Protein AF-A0A3M1Q067-F1 (afdb_monomer_lit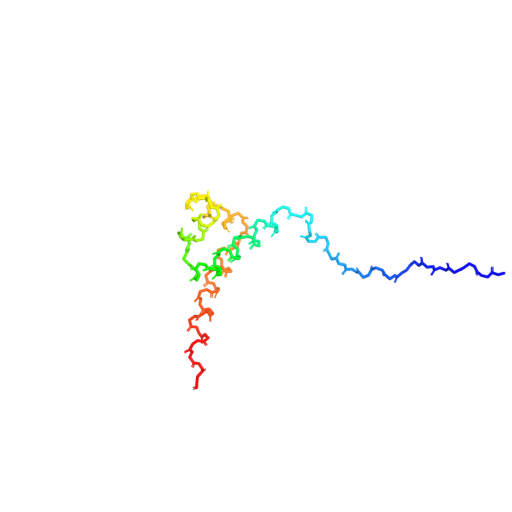e)

Foldseek 3Di:
DDDDPPDDPDPDPDPCVPDVLSVVVVLLVVLCVVVVLPLVSSCVVVVHDSVVSVVSCVVSVCPVVSVVSNVVVVVVPPDD

pLDDT: mean 70.09, std 15.92, range [45.91, 89.94]

Structure (mmCIF, N/CA/C/O backbone):
data_AF-A0A3M1Q067-F1
#
_entry.id   AF-A0A3M1Q067-F1
#
loop_
_atom_site.group_PDB
_atom_site.id
_atom_site.type_symbol
_atom_site.label_atom_id
_atom_site.label_alt_id
_atom_site.label_comp_id
_atom_site.label_asym_id
_atom_site.label_entity_id
_atom_site.label_seq_id
_atom_site.pdbx_PDB_ins_code
_atom_site.Cartn_x
_atom_site.Cartn_y
_atom_site.Cartn_z
_atom_site.occupancy
_atom_site.B_iso_or_equiv
_atom_site.auth_seq_id
_atom_site.auth_comp_id
_atom_site.auth_asym_id
_atom_site.auth_atom_id
_atom_site.pdbx_PDB_model_num
ATOM 1 N N . GLY A 1 1 ? 36.854 -44.817 11.185 1.00 49.16 1 GLY A N 1
ATOM 2 C CA . GLY A 1 1 ? 35.720 -44.005 11.659 1.00 49.16 1 GLY A CA 1
ATOM 3 C C . GLY A 1 1 ? 35.160 -43.255 10.477 1.00 49.16 1 GLY A C 1
ATOM 4 O O . GLY A 1 1 ? 35.939 -42.624 9.777 1.00 49.16 1 GLY A O 1
ATOM 5 N N . ARG A 1 2 ? 33.864 -43.400 10.195 1.00 52.72 2 ARG A N 1
ATOM 6 C CA . A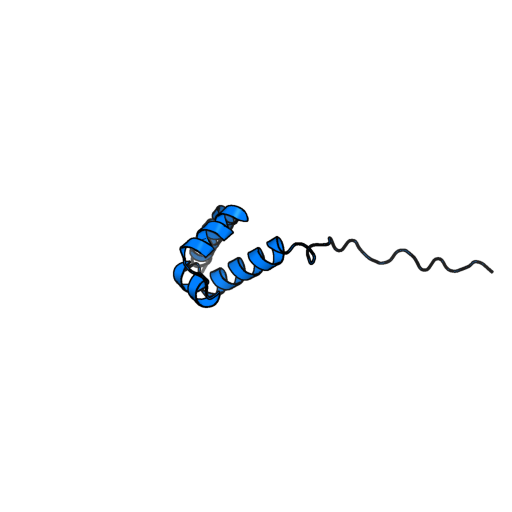RG A 1 2 ? 33.183 -42.627 9.149 1.00 52.72 2 ARG A CA 1
ATOM 7 C C . ARG A 1 2 ? 32.958 -41.202 9.672 1.00 52.72 2 ARG A C 1
ATOM 9 O O . ARG A 1 2 ? 32.426 -41.094 10.778 1.00 52.72 2 ARG A O 1
ATOM 16 N N . PRO A 1 3 ? 33.360 -40.142 8.955 1.00 55.12 3 PRO A N 1
ATOM 17 C CA . PRO A 1 3 ? 32.922 -38.803 9.302 1.00 55.12 3 PRO A CA 1
ATOM 18 C C . PRO A 1 3 ? 31.417 -38.702 9.035 1.00 55.12 3 PRO A C 1
ATOM 20 O O . PRO A 1 3 ? 30.904 -39.185 8.033 1.00 55.12 3 PRO A O 1
ATOM 23 N N . ILE A 1 4 ? 30.722 -38.142 10.009 1.00 60.34 4 ILE A N 1
ATOM 24 C CA . ILE A 1 4 ? 29.321 -37.742 9.962 1.00 60.34 4 ILE A CA 1
ATOM 25 C C . ILE A 1 4 ? 29.125 -36.618 8.934 1.00 60.34 4 ILE A C 1
ATOM 27 O O . ILE A 1 4 ? 29.559 -35.491 9.160 1.00 60.34 4 ILE A O 1
ATOM 31 N N . ASP A 1 5 ? 28.440 -36.908 7.831 1.00 51.75 5 ASP A N 1
ATOM 32 C CA . ASP A 1 5 ? 27.879 -35.900 6.930 1.00 51.75 5 ASP A CA 1
ATOM 33 C C . ASP A 1 5 ? 26.679 -35.213 7.611 1.00 51.75 5 ASP A C 1
ATOM 35 O O . ASP A 1 5 ? 25.526 -35.623 7.469 1.00 51.75 5 ASP A O 1
ATOM 39 N N . ILE A 1 6 ? 26.945 -34.165 8.395 1.00 57.31 6 ILE A N 1
ATOM 40 C CA . ILE A 1 6 ? 25.918 -33.218 8.853 1.00 57.31 6 ILE A CA 1
ATOM 41 C C . ILE A 1 6 ? 25.761 -32.174 7.747 1.00 57.31 6 ILE A C 1
ATOM 43 O O . ILE A 1 6 ? 26.410 -31.132 7.766 1.00 57.31 6 ILE A O 1
ATOM 47 N N . GLY A 1 7 ? 24.944 -32.464 6.740 1.00 49.41 7 GLY A N 1
ATOM 48 C CA . GLY A 1 7 ? 24.807 -31.546 5.613 1.00 49.41 7 GLY A CA 1
ATOM 49 C C . GLY A 1 7 ? 23.615 -31.826 4.719 1.00 49.41 7 GLY A C 1
ATOM 50 O O . GLY A 1 7 ? 23.818 -32.011 3.528 1.00 49.41 7 GLY A O 1
ATOM 51 N N . ALA A 1 8 ? 22.391 -31.887 5.257 1.00 47.56 8 ALA A N 1
ATOM 52 C CA . ALA A 1 8 ? 21.191 -31.932 4.407 1.00 47.56 8 ALA A CA 1
ATOM 53 C C . ALA A 1 8 ? 19.861 -31.640 5.134 1.00 47.56 8 ALA A C 1
ATOM 55 O O . ALA A 1 8 ? 18.853 -32.269 4.821 1.00 47.56 8 ALA A O 1
ATOM 56 N N . ILE A 1 9 ? 19.816 -30.723 6.106 1.00 58.25 9 ILE A N 1
ATOM 57 C CA . ILE A 1 9 ? 18.533 -30.304 6.706 1.00 58.25 9 ILE A CA 1
ATOM 58 C C . ILE A 1 9 ? 18.374 -28.791 6.792 1.00 58.25 9 ILE A C 1
ATOM 60 O O . ILE A 1 9 ? 17.978 -28.280 7.823 1.00 58.25 9 ILE A O 1
ATOM 64 N N . GLU A 1 10 ? 18.598 -28.066 5.699 1.00 46.53 10 GLU A N 1
ATOM 65 C CA . GLU A 1 10 ? 17.925 -26.772 5.544 1.00 46.53 10 GLU A CA 1
ATOM 66 C C . GLU A 1 10 ? 17.030 -26.842 4.319 1.00 46.53 10 GLU A C 1
ATOM 68 O O . GLU A 1 10 ? 17.433 -26.695 3.166 1.00 46.53 10 GLU A O 1
ATOM 73 N N . ALA A 1 11 ? 15.791 -27.207 4.638 1.00 45.91 11 ALA A N 1
ATOM 74 C CA . ALA A 1 11 ? 14.628 -27.101 3.797 1.00 45.91 11 ALA A CA 1
ATOM 75 C C . ALA A 1 11 ? 14.681 -25.824 2.958 1.00 45.91 11 ALA A C 1
ATOM 77 O O . ALA A 1 11 ? 14.956 -24.737 3.460 1.00 45.91 11 ALA A O 1
ATOM 78 N N . ALA A 1 12 ? 14.358 -25.992 1.682 1.00 48.12 12 ALA A N 1
ATOM 79 C CA . ALA A 1 12 ? 14.000 -24.936 0.764 1.00 48.12 12 ALA A CA 1
ATOM 80 C C . ALA A 1 12 ? 13.016 -23.951 1.419 1.00 48.12 12 ALA A C 1
ATOM 82 O O . ALA A 1 12 ? 11.806 -24.169 1.430 1.00 48.12 12 ALA A O 1
ATOM 83 N N . MET A 1 13 ? 13.540 -22.857 1.958 1.00 54.09 13 MET A N 1
ATOM 84 C CA . MET A 1 13 ? 12.769 -21.657 2.237 1.00 54.09 13 MET A CA 1
ATOM 85 C C . MET A 1 13 ? 13.154 -20.720 1.100 1.00 54.09 13 MET A C 1
ATOM 87 O O . MET A 1 13 ? 14.310 -20.296 1.050 1.00 54.09 13 MET A O 1
ATOM 91 N N . PRO A 1 14 ? 12.278 -20.485 0.107 1.00 50.66 14 PRO A N 1
ATOM 92 C CA . PRO A 1 14 ? 12.635 -19.591 -0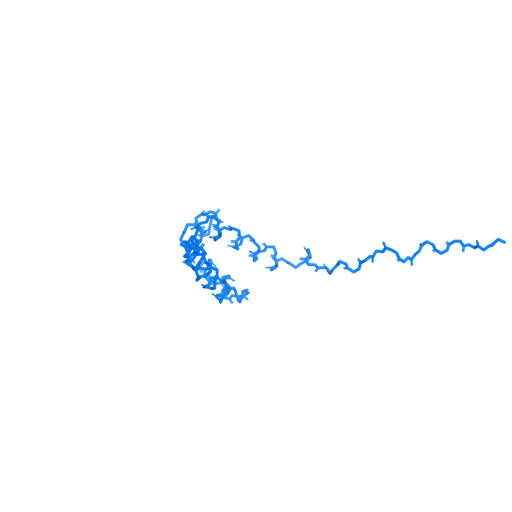.976 1.00 50.66 14 PRO A CA 1
ATOM 93 C C . PRO A 1 14 ? 12.957 -18.233 -0.361 1.00 50.66 14 PRO A C 1
ATOM 95 O O . PRO A 1 14 ? 12.255 -17.773 0.537 1.00 50.66 14 PRO A O 1
ATOM 98 N N . ASP A 1 15 ? 14.035 -17.639 -0.851 1.00 49.41 15 ASP A N 1
ATOM 99 C CA . ASP A 1 15 ? 14.519 -16.280 -0.629 1.00 49.41 15 ASP A CA 1
ATOM 100 C C . ASP A 1 15 ? 13.430 -15.236 -0.981 1.00 49.41 15 ASP A C 1
ATOM 102 O O . ASP A 1 15 ? 13.506 -14.480 -1.943 1.00 49.41 15 ASP A O 1
ATOM 106 N N . VAL A 1 16 ? 12.328 -15.233 -0.232 1.00 51.81 16 VAL A N 1
ATOM 107 C CA . VAL A 1 16 ? 11.228 -14.264 -0.349 1.00 51.81 16 VAL A CA 1
ATOM 108 C C . VAL A 1 16 ? 11.485 -13.034 0.519 1.00 51.81 16 VAL A C 1
ATOM 110 O O . VAL A 1 16 ? 10.794 -12.029 0.383 1.00 51.81 16 VAL A O 1
ATOM 113 N N . ALA A 1 17 ? 12.497 -13.098 1.389 1.00 50.16 17 ALA A N 1
ATOM 114 C CA . ALA A 1 17 ? 12.886 -12.019 2.289 1.00 50.16 17 ALA A CA 1
ATOM 115 C C . ALA A 1 17 ? 13.784 -10.960 1.621 1.00 50.16 17 ALA A C 1
ATOM 117 O O . ALA A 1 17 ? 13.795 -9.816 2.071 1.00 50.16 17 ALA A O 1
ATOM 118 N N . SER A 1 18 ? 14.497 -11.298 0.540 1.00 48.22 18 SER A N 1
ATOM 119 C CA . SER A 1 18 ? 15.503 -10.402 -0.062 1.00 48.22 18 SER A CA 1
ATOM 120 C C . SER A 1 18 ? 14.976 -9.515 -1.193 1.00 48.22 18 SER A C 1
ATOM 122 O O . SER A 1 18 ? 15.715 -8.699 -1.740 1.00 48.22 18 SER A O 1
ATOM 124 N N . GLN A 1 19 ? 13.695 -9.629 -1.549 1.00 57.50 19 GLN A N 1
ATOM 125 C CA . GLN A 1 19 ? 13.096 -8.814 -2.601 1.00 57.50 19 GLN A CA 1
ATOM 126 C C . GLN A 1 19 ? 12.362 -7.613 -1.977 1.00 57.50 19 GLN A C 1
ATOM 128 O O . GLN A 1 19 ? 11.304 -7.802 -1.368 1.00 57.50 19 GLN A O 1
ATOM 133 N N . PRO A 1 20 ? 12.863 -6.369 -2.125 1.00 59.53 20 PRO A N 1
ATOM 134 C CA . PRO A 1 20 ? 12.229 -5.180 -1.538 1.00 59.53 20 PRO A CA 1
ATOM 135 C C . PRO A 1 20 ? 10.786 -4.987 -2.028 1.00 59.53 20 PRO A C 1
ATOM 137 O O . PRO A 1 20 ? 9.930 -4.491 -1.298 1.00 59.53 20 PRO A O 1
ATOM 140 N N . GLU A 1 21 ? 10.491 -5.465 -3.235 1.00 64.06 21 GLU A N 1
ATOM 141 C CA . GLU A 1 21 ? 9.151 -5.519 -3.817 1.00 64.06 21 GLU A CA 1
ATOM 142 C C . GLU A 1 21 ? 8.159 -6.392 -3.028 1.00 64.06 21 GLU A C 1
ATOM 144 O O . GLU A 1 21 ? 6.982 -6.038 -2.945 1.00 64.06 21 GLU A O 1
ATOM 149 N N . ASN A 1 22 ? 8.611 -7.475 -2.384 1.00 69.44 22 ASN A N 1
ATOM 150 C CA . ASN A 1 22 ? 7.748 -8.339 -1.572 1.00 69.44 22 ASN A CA 1
ATOM 151 C C . ASN A 1 22 ? 7.402 -7.695 -0.223 1.00 69.44 22 ASN A C 1
ATOM 153 O O . ASN A 1 22 ? 6.253 -7.770 0.215 1.00 69.44 22 ASN A O 1
ATOM 157 N N . LEU A 1 23 ? 8.355 -6.992 0.398 1.00 78.31 23 LEU A N 1
ATOM 158 C CA . LEU A 1 23 ? 8.118 -6.222 1.625 1.00 78.31 23 LEU A CA 1
ATOM 159 C C . LEU A 1 23 ? 7.159 -5.050 1.370 1.00 78.31 23 LEU A C 1
ATOM 161 O O . LEU A 1 23 ? 6.202 -4.856 2.120 1.00 78.31 23 LEU A O 1
ATOM 165 N N . GLU A 1 24 ? 7.367 -4.305 0.277 1.00 82.31 24 GLU A N 1
ATOM 166 C CA . GLU A 1 24 ? 6.454 -3.232 -0.135 1.00 82.31 24 GLU A CA 1
ATOM 167 C C . GLU A 1 24 ? 5.044 -3.772 -0.423 1.00 82.31 24 GLU A C 1
ATOM 169 O O . GLU A 1 24 ? 4.053 -3.189 0.024 1.00 82.31 24 GLU A O 1
ATOM 174 N N . ALA A 1 25 ? 4.935 -4.891 -1.147 1.00 82.25 25 ALA A N 1
ATOM 175 C CA . ALA A 1 25 ? 3.653 -5.518 -1.445 1.00 82.25 25 ALA A CA 1
ATOM 176 C C . ALA A 1 25 ? 2.917 -5.953 -0.173 1.00 82.25 25 ALA A C 1
ATOM 178 O O . ALA A 1 25 ? 1.716 -5.704 -0.051 1.00 82.25 25 ALA A O 1
ATOM 179 N N . HIS A 1 26 ? 3.630 -6.556 0.781 1.00 83.94 26 HIS A N 1
ATOM 180 C CA . HIS A 1 26 ? 3.057 -6.983 2.053 1.00 83.94 26 HIS A CA 1
ATOM 181 C C . HIS A 1 26 ? 2.538 -5.792 2.868 1.00 83.94 26 HIS A C 1
ATOM 183 O O . HIS A 1 26 ? 1.382 -5.803 3.283 1.00 83.94 26 HIS A O 1
ATOM 189 N N . ALA A 1 27 ? 3.324 -4.717 2.987 1.00 86.12 27 ALA A N 1
ATOM 190 C CA . ALA A 1 27 ? 2.906 -3.500 3.685 1.00 86.12 27 ALA A CA 1
ATOM 191 C C . ALA A 1 27 ? 1.660 -2.855 3.049 1.00 86.12 27 ALA A C 1
ATOM 193 O O . ALA A 1 27 ? 0.763 -2.378 3.746 1.00 86.12 27 ALA A O 1
ATOM 194 N N . ILE A 1 28 ? 1.568 -2.856 1.713 1.00 85.69 28 ILE A N 1
ATOM 195 C CA . ILE A 1 28 ? 0.391 -2.350 0.995 1.00 85.69 28 ILE A CA 1
ATOM 196 C C . ILE A 1 28 ? -0.841 -3.214 1.278 1.00 85.69 28 ILE A C 1
ATOM 198 O O . ILE A 1 28 ? -1.925 -2.669 1.498 1.00 85.69 28 ILE A O 1
ATOM 202 N N . LEU A 1 29 ? -0.693 -4.539 1.252 1.00 84.44 29 LEU A N 1
ATOM 203 C CA . LEU A 1 29 ? -1.784 -5.474 1.519 1.00 84.44 29 LEU A CA 1
ATOM 204 C C . LEU A 1 29 ? -2.271 -5.359 2.965 1.00 84.44 29 LEU A C 1
ATOM 206 O O . LEU A 1 29 ? -3.466 -5.160 3.165 1.00 84.44 29 LEU A O 1
ATOM 210 N N . GLU A 1 30 ? -1.363 -5.348 3.939 1.00 86.56 30 GLU A N 1
ATOM 211 C CA . GLU A 1 30 ? -1.691 -5.174 5.356 1.00 86.56 30 GLU A CA 1
ATOM 212 C C . GLU A 1 30 ? -2.423 -3.844 5.595 1.00 86.56 30 GLU A C 1
ATOM 214 O O . GLU A 1 30 ? -3.502 -3.806 6.193 1.00 86.56 30 GLU A O 1
ATOM 219 N N . ALA A 1 31 ? -1.910 -2.740 5.042 1.00 88.19 31 ALA A N 1
ATOM 220 C CA . ALA A 1 31 ? -2.560 -1.438 5.159 1.00 88.19 31 ALA A CA 1
ATOM 221 C C . ALA A 1 31 ? -3.963 -1.429 4.534 1.00 88.19 31 ALA A C 1
ATOM 223 O O . ALA A 1 31 ? -4.866 -0.771 5.059 1.00 88.19 31 ALA A O 1
ATOM 224 N N . LEU A 1 32 ? -4.165 -2.148 3.424 1.00 84.81 32 LEU A N 1
ATOM 225 C CA . LEU A 1 32 ? -5.468 -2.299 2.777 1.00 84.81 32 LEU A CA 1
ATOM 226 C C . LEU A 1 32 ? -6.422 -3.175 3.589 1.00 84.81 32 LEU A C 1
ATOM 228 O O . LEU A 1 32 ? -7.603 -2.834 3.666 1.00 84.81 32 LEU A O 1
ATOM 232 N N . GLU A 1 33 ? -5.944 -4.249 4.212 1.00 84.56 33 GLU A N 1
ATOM 233 C CA . GLU A 1 33 ? -6.740 -5.094 5.106 1.00 84.56 33 GLU A CA 1
ATOM 234 C C . GLU A 1 33 ? -7.198 -4.309 6.336 1.00 84.56 33 GLU A C 1
ATOM 236 O O . GLU A 1 33 ? -8.401 -4.224 6.605 1.00 84.56 33 GLU A O 1
ATOM 241 N N . LEU A 1 34 ? -6.274 -3.613 7.006 1.00 83.25 34 LEU A N 1
ATOM 242 C CA . LEU A 1 34 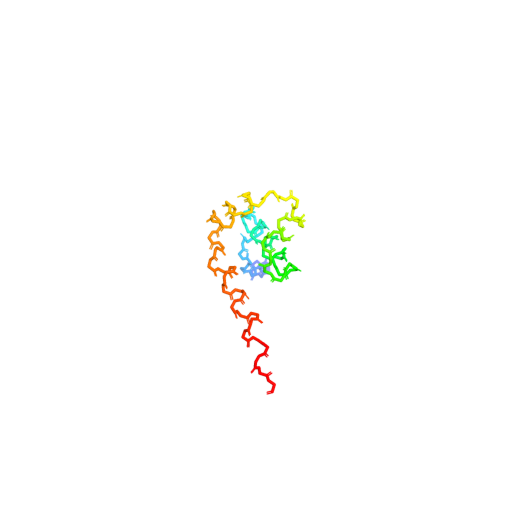? -6.586 -2.734 8.135 1.00 83.25 34 LEU A CA 1
ATOM 243 C C . LEU A 1 34 ? -7.552 -1.613 7.732 1.00 83.25 34 LEU A C 1
ATOM 245 O O . LEU A 1 34 ? -8.388 -1.177 8.528 1.00 83.25 34 LEU A O 1
ATOM 249 N N . ALA A 1 35 ? -7.428 -1.099 6.507 1.00 84.94 35 ALA A N 1
ATOM 250 C CA . ALA A 1 35 ? -8.299 -0.067 5.947 1.00 84.94 35 ALA A CA 1
ATOM 251 C C . ALA A 1 35 ? -9.614 -0.617 5.370 1.00 84.94 35 ALA A C 1
ATOM 253 O O . ALA A 1 35 ? -10.356 0.134 4.736 1.00 84.94 35 ALA A O 1
ATOM 254 N N . ARG A 1 36 ? -9.902 -1.919 5.518 1.00 81.06 36 ARG A N 1
ATOM 255 C CA . ARG A 1 36 ? -11.091 -2.584 4.949 1.00 81.06 36 ARG A CA 1
ATOM 256 C C . ARG A 1 36 ? -11.269 -2.318 3.444 1.00 81.06 36 ARG A C 1
ATOM 258 O O . ARG A 1 36 ? -12.380 -2.166 2.940 1.00 81.06 36 ARG A O 1
ATOM 265 N N . GLY A 1 37 ? -10.160 -2.226 2.712 1.00 76.69 37 GLY A N 1
ATOM 266 C CA . GLY A 1 37 ? -10.125 -1.957 1.275 1.00 76.69 37 GLY A CA 1
ATOM 267 C C . GLY A 1 37 ? -10.279 -0.482 0.881 1.00 76.69 37 GLY A C 1
ATOM 268 O O . GLY A 1 37 ? -10.372 -0.179 -0.314 1.00 76.69 37 GLY A O 1
ATOM 269 N N . ILE A 1 38 ? -10.288 0.453 1.838 1.00 83.25 38 ILE A N 1
ATOM 270 C CA . ILE A 1 38 ? -10.320 1.893 1.560 1.00 83.25 38 ILE A CA 1
ATOM 271 C C . ILE A 1 38 ? -8.908 2.363 1.184 1.00 83.25 38 ILE A C 1
ATOM 273 O O . ILE A 1 38 ? -8.064 2.640 2.033 1.00 83.25 38 ILE A O 1
ATOM 277 N N . LYS A 1 39 ? -8.656 2.522 -0.120 1.00 82.62 39 LYS A N 1
ATOM 278 C CA . LYS A 1 39 ? -7.342 2.928 -0.665 1.00 82.62 39 LYS A CA 1
ATOM 279 C C . LYS A 1 39 ? -6.830 4.257 -0.092 1.00 82.62 39 LYS A C 1
ATOM 281 O O . LYS A 1 39 ? -5.638 4.411 0.145 1.00 82.62 39 LYS A O 1
ATOM 286 N N . SER A 1 40 ? -7.723 5.216 0.152 1.00 84.81 40 SER A N 1
ATOM 287 C CA . SER A 1 40 ? -7.372 6.510 0.757 1.00 84.81 40 SER A CA 1
ATOM 288 C C . SER A 1 40 ? -6.878 6.377 2.196 1.00 84.81 40 SER A C 1
ATOM 290 O O . SER A 1 40 ? -6.007 7.133 2.612 1.00 84.81 40 SER A O 1
ATOM 292 N N . GLU A 1 41 ? -7.443 5.437 2.948 1.00 85.00 41 GLU A N 1
ATOM 293 C CA . GLU A 1 41 ? -7.101 5.197 4.347 1.00 85.00 41 GLU A CA 1
ATOM 294 C C . GLU A 1 41 ? -5.829 4.357 4.458 1.00 85.00 41 GLU A C 1
ATOM 296 O O . GLU A 1 41 ? -4.944 4.692 5.239 1.00 85.00 41 GLU A O 1
ATOM 301 N N . ALA A 1 42 ? -5.663 3.363 3.581 1.00 88.75 42 ALA A N 1
ATOM 302 C CA . ALA A 1 42 ? -4.402 2.640 3.425 1.00 88.75 42 ALA A CA 1
ATOM 303 C C . ALA A 1 42 ? -3.244 3.592 3.076 1.00 88.75 42 ALA A C 1
ATOM 305 O O . ALA A 1 42 ? -2.182 3.529 3.687 1.00 88.75 42 ALA A O 1
ATOM 306 N N . ALA A 1 43 ? -3.464 4.538 2.154 1.00 88.69 43 ALA A N 1
ATOM 307 C CA . ALA A 1 43 ? -2.468 5.552 1.804 1.00 88.69 43 ALA A CA 1
ATOM 308 C C . ALA A 1 43 ? -2.094 6.437 3.005 1.00 88.69 43 ALA A C 1
ATOM 310 O O . ALA A 1 43 ? -0.914 6.686 3.232 1.00 88.69 43 ALA A O 1
ATOM 311 N N . ARG A 1 44 ? -3.084 6.868 3.802 1.00 88.62 44 ARG A N 1
ATOM 312 C CA . ARG A 1 44 ? -2.846 7.638 5.035 1.00 88.62 44 ARG A CA 1
ATOM 313 C C . ARG A 1 44 ? -2.034 6.844 6.054 1.00 88.62 44 ARG A C 1
ATOM 315 O O . ARG A 1 44 ? -1.118 7.405 6.639 1.00 88.62 44 ARG A O 1
ATOM 322 N N . ARG A 1 45 ? -2.332 5.553 6.227 1.00 87.50 45 ARG A N 1
ATOM 323 C CA . ARG A 1 45 ? -1.586 4.672 7.139 1.00 87.50 45 ARG A CA 1
ATOM 324 C C . ARG A 1 45 ? -0.138 4.465 6.716 1.00 87.50 45 ARG A C 1
ATOM 326 O O . ARG A 1 45 ? 0.738 4.448 7.566 1.00 87.50 45 ARG A O 1
ATOM 333 N N . LEU A 1 46 ? 0.113 4.380 5.413 1.00 85.94 46 LEU A N 1
ATOM 334 C CA . LEU A 1 46 ? 1.464 4.274 4.858 1.00 85.94 46 LEU A CA 1
ATOM 335 C C . LEU A 1 46 ? 2.199 5.626 4.785 1.00 85.94 46 LEU A C 1
ATOM 337 O O . LEU A 1 46 ? 3.358 5.670 4.383 1.00 85.94 46 LEU A O 1
ATOM 341 N N . GLY A 1 47 ? 1.537 6.743 5.112 1.00 89.94 47 GLY A N 1
ATOM 342 C CA . GLY A 1 47 ? 2.099 8.088 4.948 1.00 89.94 47 GLY A CA 1
ATOM 343 C C . GLY A 1 47 ? 2.343 8.470 3.484 1.00 89.94 47 GLY A C 1
ATOM 344 O O . GLY A 1 47 ? 3.210 9.288 3.179 1.00 89.94 47 GLY A O 1
ATOM 345 N N . TRP A 1 48 ? 1.625 7.851 2.546 1.00 89.75 48 TRP A N 1
ATOM 346 C CA . TRP A 1 48 ? 1.814 8.049 1.112 1.00 89.75 48 TRP A CA 1
ATOM 347 C C . TRP A 1 48 ? 0.692 8.880 0.497 1.00 89.75 48 TRP A C 1
ATOM 349 O O . TRP A 1 48 ? -0.480 8.784 0.862 1.00 89.75 48 TRP A O 1
ATOM 359 N N . SER A 1 49 ? 1.032 9.640 -0.544 1.00 89.50 49 SER A N 1
ATOM 360 C CA . SER A 1 49 ? 0.028 10.223 -1.432 1.00 89.50 49 SER A CA 1
ATOM 361 C C . SER A 1 49 ? -0.745 9.124 -2.158 1.00 89.50 49 SER A C 1
ATOM 363 O O . SER A 1 49 ? -0.169 8.125 -2.595 1.00 89.50 49 SER A O 1
ATOM 365 N N . ARG A 1 50 ? -2.047 9.342 -2.387 1.00 85.94 50 ARG A N 1
ATOM 366 C CA . ARG A 1 50 ? -2.910 8.394 -3.120 1.00 85.94 50 ARG A CA 1
ATOM 367 C C . ARG A 1 50 ? -2.297 7.971 -4.459 1.00 85.94 50 ARG A C 1
ATOM 369 O O . ARG A 1 50 ? -2.294 6.790 -4.784 1.00 85.94 50 ARG A O 1
ATOM 376 N N . GLN A 1 51 ? -1.733 8.920 -5.209 1.00 89.25 51 GLN A N 1
ATOM 377 C CA . GLN A 1 51 ? -1.081 8.650 -6.495 1.00 89.25 51 GLN A CA 1
ATOM 378 C C . GLN A 1 51 ? 0.125 7.708 -6.367 1.00 89.25 51 GLN A C 1
ATOM 380 O O . GLN A 1 51 ? 0.295 6.829 -7.209 1.00 89.25 51 GLN A O 1
ATOM 385 N N . LYS A 1 52 ? 0.930 7.845 -5.304 1.00 89.25 52 LYS A N 1
ATOM 386 C CA . LYS A 1 52 ? 2.073 6.960 -5.038 1.00 89.25 52 LYS A CA 1
ATOM 387 C C . LYS A 1 52 ? 1.595 5.535 -4.765 1.00 89.25 52 LYS A C 1
ATOM 389 O O . LYS A 1 52 ? 2.116 4.603 -5.370 1.00 89.25 52 LYS A O 1
ATOM 394 N N . LEU A 1 53 ? 0.550 5.383 -3.947 1.00 86.00 53 LEU A N 1
ATOM 395 C CA . LEU A 1 53 ? -0.062 4.082 -3.672 1.00 86.00 53 LEU A CA 1
ATOM 396 C C . LEU A 1 53 ? -0.582 3.416 -4.957 1.00 86.00 53 LEU A C 1
ATOM 398 O O . LEU A 1 53 ? -0.286 2.252 -5.203 1.00 86.00 53 LEU A O 1
ATOM 402 N N . TYR A 1 54 ? -1.306 4.150 -5.809 1.00 87.31 54 TYR A N 1
ATOM 403 C CA . TYR A 1 54 ? -1.791 3.614 -7.088 1.00 87.31 54 TYR A CA 1
ATOM 404 C C . TYR A 1 54 ? -0.656 3.176 -8.015 1.00 87.31 54 TYR A C 1
ATOM 406 O O . TYR A 1 54 ? -0.721 2.080 -8.568 1.00 87.31 54 TYR A O 1
ATOM 414 N N . ARG A 1 55 ? 0.395 3.995 -8.155 1.00 88.69 55 ARG A N 1
ATOM 415 C CA . ARG A 1 55 ? 1.573 3.643 -8.961 1.00 88.69 55 ARG A CA 1
ATOM 416 C C . ARG A 1 55 ? 2.247 2.376 -8.447 1.00 88.69 55 ARG A C 1
ATOM 418 O O . ARG A 1 55 ? 2.640 1.544 -9.253 1.00 88.69 55 ARG A O 1
ATOM 425 N N . ARG A 1 56 ? 2.352 2.210 -7.126 1.00 87.69 56 ARG A N 1
ATOM 426 C CA . ARG A 1 56 ? 2.986 1.029 -6.529 1.00 87.69 56 ARG A CA 1
ATOM 427 C C . ARG A 1 56 ? 2.131 -0.227 -6.655 1.00 87.69 56 ARG A C 1
ATOM 429 O O . ARG A 1 56 ? 2.650 -1.261 -7.041 1.00 87.69 56 ARG A O 1
ATOM 436 N N . ILE A 1 57 ? 0.818 -0.118 -6.460 1.00 85.06 57 ILE A N 1
ATOM 437 C CA . ILE A 1 57 ? -0.127 -1.214 -6.728 1.00 85.06 57 ILE A CA 1
ATOM 438 C C . ILE A 1 57 ? -0.046 -1.666 -8.192 1.00 85.06 57 ILE A C 1
ATOM 440 O O . ILE A 1 57 ? -0.074 -2.865 -8.452 1.00 85.06 57 ILE A O 1
ATOM 444 N N . ALA A 1 58 ? 0.055 -0.726 -9.138 1.00 85.56 58 ALA A N 1
ATOM 445 C CA . ALA A 1 58 ? 0.191 -1.040 -10.559 1.00 85.56 58 ALA A CA 1
ATOM 446 C C . ALA A 1 58 ? 1.550 -1.680 -10.882 1.00 85.56 58 ALA A C 1
ATOM 448 O O . ALA A 1 58 ? 1.587 -2.695 -11.566 1.00 85.56 58 ALA A O 1
ATOM 449 N N . ALA A 1 59 ? 2.646 -1.132 -10.345 1.00 85.69 59 ALA A N 1
ATOM 450 C CA . ALA A 1 59 ? 3.995 -1.664 -10.544 1.00 85.69 59 ALA A CA 1
ATOM 451 C C . ALA A 1 59 ? 4.162 -3.085 -9.980 1.00 85.69 59 ALA A C 1
ATOM 453 O O . ALA A 1 59 ? 4.842 -3.901 -10.583 1.00 85.69 59 ALA A O 1
ATOM 454 N N . LEU A 1 60 ? 3.509 -3.379 -8.853 1.00 81.88 60 LEU A N 1
ATOM 455 C CA . LEU A 1 60 ? 3.543 -4.686 -8.191 1.00 81.88 60 LEU A CA 1
ATOM 456 C C . LEU A 1 60 ? 2.460 -5.654 -8.707 1.00 81.88 60 LEU A C 1
ATOM 458 O O . LEU A 1 60 ? 2.294 -6.739 -8.156 1.00 81.88 60 LEU A O 1
ATOM 462 N N . GLY A 1 61 ? 1.648 -5.258 -9.698 1.00 81.69 61 GLY A N 1
ATOM 463 C CA . GLY A 1 61 ? 0.562 -6.097 -10.225 1.00 81.69 61 GLY A CA 1
ATOM 464 C C . GLY A 1 61 ? -0.546 -6.425 -9.210 1.00 81.69 61 GLY A C 1
ATOM 465 O O . GLY A 1 61 ? -1.350 -7.330 -9.418 1.00 81.69 61 GLY A O 1
ATOM 466 N N . LEU A 1 62 ? -0.639 -5.681 -8.103 1.00 75.38 62 LEU A N 1
ATOM 467 C CA . LEU A 1 62 ? -1.586 -5.939 -7.011 1.00 75.38 62 LEU A CA 1
ATOM 468 C C . LEU A 1 62 ? -3.017 -5.478 -7.331 1.00 75.38 62 LEU A C 1
ATOM 470 O O . LEU A 1 62 ? -3.925 -5.700 -6.534 1.00 75.38 62 LEU A O 1
ATOM 474 N N . GLY A 1 63 ? -3.249 -4.834 -8.478 1.00 72.38 63 GLY A N 1
ATOM 475 C CA . GLY A 1 63 ? -4.556 -4.288 -8.857 1.00 72.38 63 GLY A CA 1
ATOM 476 C C . GLY A 1 63 ? -5.692 -5.314 -8.775 1.00 72.38 63 GLY A C 1
ATOM 477 O O . GLY A 1 63 ? -6.727 -5.037 -8.167 1.00 72.38 63 GLY A O 1
ATOM 478 N N . GLU A 1 64 ? -5.466 -6.515 -9.308 1.00 64.31 64 GLU A N 1
ATOM 479 C CA . GLU A 1 64 ? -6.456 -7.595 -9.323 1.00 64.31 64 GLU A CA 1
ATOM 480 C C . GLU A 1 64 ? -6.619 -8.257 -7.947 1.00 64.31 64 GLU A C 1
ATOM 482 O O . GLU A 1 64 ? -7.741 -8.479 -7.487 1.00 64.31 64 GLU A O 1
ATOM 487 N N . ARG A 1 65 ? -5.513 -8.452 -7.218 1.00 65.50 65 ARG A N 1
ATOM 488 C CA . ARG A 1 65 ? -5.514 -8.984 -5.843 1.00 65.50 65 ARG A CA 1
ATOM 489 C C . ARG A 1 65 ? -6.298 -8.093 -4.877 1.00 65.50 65 ARG A C 1
ATOM 491 O O . ARG A 1 65 ? -7.083 -8.584 -4.069 1.00 65.50 65 ARG A O 1
ATOM 498 N N . VAL A 1 66 ? -6.150 -6.775 -5.003 1.00 66.12 66 VAL A N 1
ATOM 499 C CA . VAL A 1 66 ? -6.837 -5.788 -4.155 1.00 66.12 66 VAL A CA 1
ATOM 500 C C . VAL A 1 66 ? -8.327 -5.663 -4.508 1.00 66.12 66 VAL A C 1
ATOM 502 O O . VAL A 1 66 ? -9.154 -5.418 -3.627 1.00 66.12 66 VAL A O 1
ATOM 505 N N . CYS A 1 67 ? -8.702 -5.850 -5.778 1.00 59.78 67 CYS A N 1
ATOM 506 C CA . CYS A 1 67 ? -10.108 -5.931 -6.185 1.00 59.78 67 CYS A CA 1
ATOM 507 C C . CYS A 1 67 ? -10.766 -7.237 -5.712 1.00 59.78 67 CYS A C 1
ATOM 509 O O . CYS A 1 67 ? -11.881 -7.197 -5.187 1.00 59.78 67 CYS A O 1
ATOM 511 N N . SER A 1 68 ? -10.054 -8.363 -5.811 1.00 56.81 68 SER A N 1
ATOM 512 C CA . SER A 1 68 ? -10.525 -9.674 -5.355 1.00 56.81 68 SER A CA 1
ATOM 513 C C . SER A 1 68 ? -10.713 -9.733 -3.832 1.00 56.81 68 SER A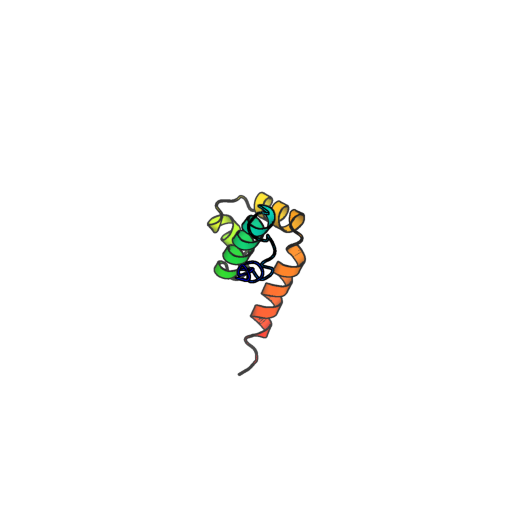 C 1
ATOM 515 O O . SER A 1 68 ? -11.746 -10.201 -3.357 1.00 56.81 68 SER A O 1
ATOM 517 N N . ALA A 1 69 ? -9.811 -9.135 -3.043 1.00 58.50 69 ALA A N 1
ATOM 518 C CA . ALA A 1 69 ? -9.95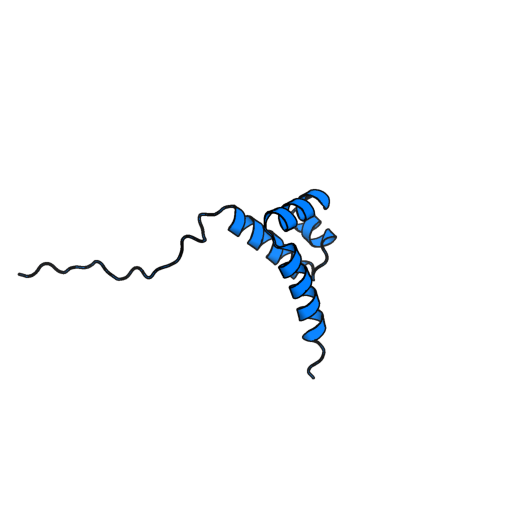5 -9.054 -1.584 1.00 58.50 69 ALA A CA 1
ATOM 519 C C . ALA A 1 69 ? -11.244 -8.324 -1.140 1.00 58.50 69 ALA A C 1
ATOM 521 O O . ALA A 1 69 ? -11.906 -8.748 -0.190 1.00 58.50 69 ALA A O 1
ATOM 522 N N . ARG A 1 70 ? -11.653 -7.266 -1.861 1.00 56.97 70 ARG A N 1
ATOM 523 C CA . ARG A 1 70 ? -12.932 -6.559 -1.629 1.00 56.97 70 ARG A CA 1
ATOM 524 C C . ARG A 1 70 ? -14.155 -7.374 -2.044 1.00 56.97 70 ARG A C 1
ATOM 526 O O . ARG A 1 70 ? -15.201 -7.250 -1.412 1.00 56.97 70 ARG A O 1
ATOM 533 N N . ALA A 1 71 ? -14.047 -8.176 -3.100 1.00 55.78 71 ALA A N 1
ATOM 534 C CA . ALA A 1 71 ? -15.119 -9.085 -3.494 1.00 55.78 71 ALA A CA 1
ATOM 535 C C . ALA A 1 71 ? -15.291 -10.203 -2.448 1.00 55.78 71 ALA A C 1
ATOM 537 O O . ALA A 1 71 ? -16.406 -10.457 -1.998 1.00 55.78 71 ALA A O 1
ATOM 538 N N . CYS A 1 72 ? -14.187 -10.780 -1.964 1.00 49.34 72 CYS A N 1
ATOM 539 C CA . CYS A 1 72 ? -14.185 -11.821 -0.935 1.00 49.34 72 CYS A CA 1
ATOM 540 C C . CYS A 1 72 ? -14.770 -11.364 0.408 1.00 49.34 72 CYS A C 1
ATOM 542 O O . CYS A 1 72 ? -15.505 -12.126 1.036 1.00 49.34 72 CYS A O 1
ATOM 544 N N . SER A 1 73 ? -14.490 -10.136 0.858 1.00 52.91 73 SER A N 1
ATOM 545 C CA . SER A 1 73 ? -15.030 -9.629 2.129 1.00 52.91 73 SER A CA 1
ATOM 546 C C . SER A 1 73 ? -16.533 -9.343 2.081 1.00 52.91 73 SER A C 1
ATOM 548 O O . SER A 1 73 ? -17.193 -9.414 3.113 1.00 52.91 73 SER A O 1
ATOM 550 N N . ARG A 1 74 ? -17.101 -9.099 0.892 1.00 52.88 74 ARG A N 1
ATOM 551 C CA . ARG A 1 74 ? -18.551 -8.932 0.706 1.00 52.88 74 ARG A CA 1
ATOM 552 C C . ARG A 1 74 ? -19.292 -10.271 0.607 1.00 52.88 74 ARG A C 1
ATOM 554 O O . ARG A 1 74 ? -20.454 -10.347 0.997 1.00 52.88 74 ARG A O 1
ATOM 561 N N . SER A 1 75 ? -18.617 -11.320 0.137 1.00 53.19 75 SER A N 1
ATOM 562 C CA . SER A 1 75 ? -19.168 -12.681 0.049 1.00 53.19 75 SER A CA 1
ATOM 563 C C . SER A 1 75 ? -19.132 -13.431 1.383 1.00 53.19 75 SER A C 1
ATOM 565 O O . SER A 1 75 ? -20.005 -14.252 1.645 1.00 53.19 75 SER A O 1
ATOM 567 N N . ARG A 1 76 ? -18.168 -13.126 2.264 1.00 52.66 76 ARG A N 1
ATOM 568 C CA . ARG A 1 76 ? -18.011 -13.810 3.562 1.00 52.66 76 ARG A CA 1
ATOM 569 C C . ARG A 1 76 ? -19.083 -13.451 4.604 1.00 52.66 76 ARG A C 1
ATOM 571 O O . ARG A 1 76 ? -19.146 -14.087 5.646 1.00 52.66 76 ARG A O 1
ATOM 578 N N . SER A 1 77 ? -19.940 -12.468 4.320 1.00 51.94 77 SER A N 1
ATOM 579 C CA . SER A 1 77 ? -21.049 -12.043 5.190 1.00 51.94 77 SER A CA 1
ATOM 580 C C . SER A 1 77 ? -22.413 -12.637 4.805 1.00 51.94 77 SER A C 1
ATOM 582 O O . SER A 1 77 ? -23.429 -12.171 5.310 1.00 51.94 77 SER A O 1
ATOM 584 N N . ARG A 1 78 ? -22.471 -13.622 3.893 1.00 53.31 78 ARG A N 1
ATOM 585 C CA . ARG A 1 78 ? -23.734 -14.222 3.408 1.00 53.31 78 ARG A CA 1
ATOM 586 C C . ARG A 1 78 ? -23.921 -15.711 3.715 1.00 53.31 78 ARG A C 1
ATOM 588 O O . ARG A 1 78 ? -24.815 -16.330 3.149 1.00 53.31 78 ARG A O 1
ATOM 595 N N . SER A 1 79 ? -23.126 -16.263 4.624 1.00 47.91 79 SER A N 1
ATOM 596 C CA . SER A 1 79 ? -23.335 -17.608 5.164 1.00 47.91 79 SER A CA 1
ATOM 597 C C . SER A 1 79 ? -23.618 -17.488 6.661 1.00 47.91 79 SER A C 1
ATOM 599 O O . SER A 1 79 ? -22.697 -17.349 7.463 1.00 47.91 79 SER A O 1
ATOM 601 N N . SER A 1 80 ? -24.900 -17.454 7.017 1.00 53.19 80 SER A N 1
ATOM 602 C CA . SER A 1 80 ? -25.436 -17.689 8.363 1.00 53.19 80 SER A CA 1
ATOM 603 C C . SER A 1 80 ? -26.537 -18.726 8.245 1.00 53.19 80 SER A C 1
ATOM 605 O O . SER A 1 80 ? -27.228 -18.692 7.201 1.00 53.19 80 SER A O 1
#

Secondary structure (DSSP, 8-state):
--------------S-SS-HHHHHHHHHHHHHHHTTT-HHHHHHHTT--HHHHHHHHHHTTTHHHHHHHHHHHHHTTS--

Radius of gyration: 19.46 Å; chains: 1; bounding box: 61×54×22 Å

Sequence (80 aa):
GRPIDIGAIEAAMPDVASQPENLEAHAILEALELARGIKSEAARRLGWSRQKLYRRIAALGLGERVCSARACSRSRSRSS